Protein AF-A0A356AS26-F1 (afdb_monomer)

pLDDT: mean 96.93, std 3.12, range [64.94, 98.81]

Sequence (160 aa):
KGYELEIKEFSDYVQPNLALESKQLDANYFQHKPYLDDFNKEKGTHLVSAGAIHYEPFGLYAGKTKSLDAIKDGATIAVPNDVTNEARALLLLQDQGLIKLKDGAGLTATTKDIAENKKNLKIKEIEAAQLARSLQDVDFAIINGNYAIQGGLKVSDALA

Nearest PDB structures (foldseek):
  4ib2-assembly2_B  TM=9.982E-01  e=2.873E-21  Mediterraneibacter gnavus ATCC 29149
  4k3f-assembly1_A  TM=9.823E-01  e=1.117E-18  Pseudomonas aeruginosa PAO1
  1xs5-assembly1_A  TM=9.589E-01  e=5.976E-15  Treponema pallidum
  3k2d-assembly2_B  TM=9.751E-01  e=9.370E-14  Vibrio vulnificus
  4ntl-assembly1_A-2  TM=8.059E-01  e=1.583E-13  Enterococcus faecalis V583

Structure (mmCIF, N/CA/C/O backbone):
data_AF-A0A356AS26-F1
#
_entry.id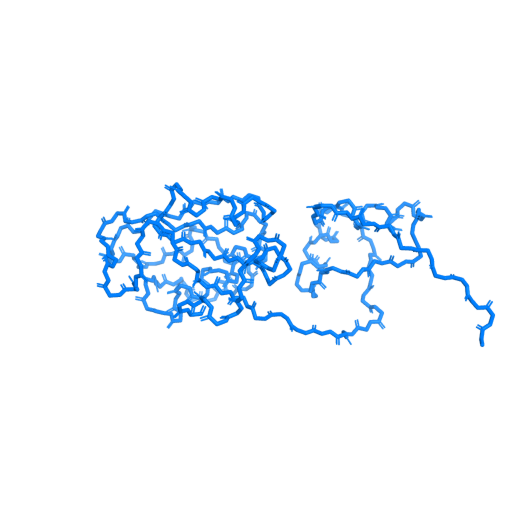   AF-A0A356AS26-F1
#
loop_
_atom_site.group_PDB
_atom_site.id
_atom_site.type_symbol
_atom_site.label_atom_id
_atom_site.label_alt_id
_atom_site.label_comp_id
_atom_site.label_asym_id
_atom_site.label_entity_id
_atom_site.label_seq_id
_atom_site.pdbx_PDB_ins_code
_atom_site.Cartn_x
_atom_site.Cartn_y
_atom_site.Cartn_z
_atom_site.occupancy
_atom_site.B_iso_or_equiv
_atom_site.auth_seq_id
_atom_site.auth_comp_id
_atom_site.auth_asym_id
_atom_site.auth_atom_id
_atom_site.pdbx_PDB_model_num
ATOM 1 N N . LYS A 1 1 ? 21.332 -21.733 -22.032 1.00 64.94 1 LYS A N 1
ATOM 2 C CA . LYS A 1 1 ? 21.009 -20.387 -22.567 1.00 64.94 1 LYS A CA 1
ATOM 3 C C . LYS A 1 1 ? 22.043 -19.446 -21.961 1.00 64.94 1 LYS A C 1
ATOM 5 O O . LYS A 1 1 ? 22.118 -19.425 -20.745 1.00 64.94 1 LYS A O 1
ATOM 10 N N . GLY A 1 2 ? 22.922 -18.837 -22.759 1.00 93.12 2 GLY A N 1
ATOM 11 C CA . GLY A 1 2 ? 24.088 -18.077 -22.277 1.00 93.12 2 GLY A CA 1
ATOM 12 C C . GLY A 1 2 ? 23.740 -16.669 -21.793 1.00 93.12 2 GLY A C 1
ATOM 13 O O . GLY A 1 2 ? 24.284 -15.712 -22.325 1.00 93.12 2 GLY A O 1
ATOM 14 N N . TYR A 1 3 ? 22.797 -16.559 -20.856 1.00 95.06 3 TYR A N 1
ATOM 15 C CA . TYR A 1 3 ? 22.443 -15.297 -20.205 1.00 95.06 3 TYR A CA 1
ATOM 16 C C . TYR A 1 3 ? 23.022 -15.269 -18.794 1.00 95.06 3 TYR A C 1
ATOM 18 O O . TYR A 1 3 ? 22.976 -16.281 -18.093 1.00 95.06 3 TYR A O 1
ATOM 26 N N . GLU A 1 4 ? 23.507 -14.103 -18.390 1.00 96.31 4 GLU A N 1
ATOM 27 C CA . GLU A 1 4 ? 23.875 -13.777 -17.016 1.00 96.31 4 GLU A CA 1
ATOM 28 C C . GLU A 1 4 ? 22.779 -12.880 -16.433 1.00 96.31 4 GLU A C 1
ATOM 30 O O . GLU A 1 4 ? 22.342 -11.934 -17.086 1.00 96.31 4 GLU A O 1
ATOM 35 N N . LEU A 1 5 ? 22.272 -13.231 -15.249 1.00 97.31 5 LEU A N 1
ATOM 36 C CA . LEU A 1 5 ? 21.242 -12.462 -14.555 1.00 97.31 5 LEU A CA 1
ATOM 37 C C . LEU A 1 5 ? 21.883 -11.743 -13.372 1.00 97.31 5 LEU A C 1
ATOM 39 O O . LEU A 1 5 ? 22.231 -12.379 -12.377 1.00 97.31 5 LEU A O 1
ATOM 43 N N . GLU A 1 6 ? 21.982 -10.424 -13.470 1.00 97.81 6 GLU A N 1
ATOM 44 C CA . GLU A 1 6 ? 22.415 -9.569 -12.371 1.00 97.81 6 GLU A CA 1
ATOM 45 C C . GLU A 1 6 ? 21.195 -9.053 -11.601 1.00 97.81 6 GLU A C 1
ATOM 47 O O . GLU A 1 6 ? 20.283 -8.455 -12.174 1.00 97.81 6 GLU A O 1
ATOM 52 N N . ILE A 1 7 ? 21.161 -9.297 -10.289 1.00 97.81 7 ILE A N 1
ATOM 53 C CA . ILE A 1 7 ? 20.054 -8.881 -9.422 1.00 97.81 7 ILE A CA 1
ATOM 54 C C . ILE A 1 7 ? 20.494 -7.670 -8.605 1.00 97.81 7 ILE A C 1
ATOM 56 O O . ILE A 1 7 ? 21.441 -7.745 -7.823 1.00 97.81 7 ILE A O 1
ATOM 60 N N . LYS A 1 8 ? 19.764 -6.564 -8.757 1.00 97.88 8 LYS A N 1
ATOM 61 C CA . LYS A 1 8 ? 19.896 -5.370 -7.923 1.00 97.88 8 LYS A CA 1
ATOM 62 C C . LYS A 1 8 ? 18.658 -5.218 -7.048 1.00 97.88 8 LYS A C 1
ATOM 64 O O . LYS A 1 8 ? 17.557 -5.021 -7.557 1.00 97.88 8 LYS A O 1
ATOM 69 N N . GLU A 1 9 ? 18.853 -5.298 -5.739 1.00 97.06 9 GLU A N 1
ATOM 70 C CA . GLU A 1 9 ? 17.781 -5.132 -4.760 1.00 97.06 9 GLU A CA 1
ATOM 71 C C . GLU A 1 9 ? 17.514 -3.649 -4.469 1.00 97.06 9 GLU A C 1
ATOM 73 O O . GLU A 1 9 ? 18.429 -2.824 -4.420 1.00 97.06 9 GLU A O 1
ATOM 78 N N . PHE A 1 10 ? 16.242 -3.323 -4.253 1.00 97.38 10 PHE A N 1
ATOM 79 C CA . PHE A 1 10 ? 15.770 -2.000 -3.852 1.00 97.38 10 PHE A CA 1
ATOM 80 C C . PHE A 1 10 ? 14.898 -2.141 -2.606 1.00 97.38 10 PHE A C 1
ATOM 82 O O . PHE A 1 10 ? 14.254 -3.169 -2.409 1.00 97.38 10 PHE A O 1
ATOM 89 N N . SER A 1 11 ? 14.862 -1.105 -1.770 1.00 95.19 11 SER A N 1
ATOM 90 C CA . SER A 1 11 ? 14.075 -1.112 -0.531 1.00 95.19 11 SER A CA 1
ATOM 91 C C . SER A 1 11 ? 12.745 -0.361 -0.631 1.00 95.19 11 SER A C 1
ATOM 93 O O . SER A 1 11 ? 11.979 -0.376 0.328 1.00 95.19 11 SER A O 1
ATOM 95 N N . ASP A 1 12 ? 12.465 0.292 -1.758 1.00 96.06 12 ASP A N 1
ATOM 96 C CA . ASP A 1 12 ? 11.273 1.112 -1.987 1.00 96.06 12 ASP A CA 1
ATOM 97 C C . ASP A 1 12 ? 10.608 0.804 -3.339 1.00 96.06 12 ASP A C 1
ATOM 99 O O . ASP A 1 12 ? 11.175 0.126 -4.198 1.00 96.06 12 ASP A O 1
ATOM 103 N N . TYR A 1 13 ? 9.398 1.328 -3.530 1.00 98.00 13 TYR A N 1
ATOM 104 C CA . TYR A 1 13 ? 8.589 1.109 -4.733 1.00 98.00 13 TYR A CA 1
ATOM 105 C C . TYR A 1 13 ? 8.795 2.133 -5.854 1.00 98.00 13 TYR A C 1
ATOM 107 O O . TYR A 1 13 ? 8.260 1.969 -6.948 1.00 98.00 13 TYR A O 1
ATOM 115 N N . VAL A 1 14 ? 9.590 3.178 -5.631 1.00 98.12 14 VAL A N 1
ATOM 116 C CA . VAL A 1 14 ? 9.788 4.257 -6.603 1.00 98.12 14 VAL A CA 1
ATOM 117 C C . VAL A 1 14 ? 11.027 4.007 -7.457 1.00 98.12 14 VAL A C 1
ATOM 119 O O . VAL A 1 14 ? 10.971 4.085 -8.687 1.00 98.12 14 VAL A O 1
ATOM 122 N N . GLN A 1 15 ? 12.155 3.697 -6.820 1.00 98.44 15 GLN A N 1
ATOM 123 C CA . GLN A 1 15 ? 13.443 3.550 -7.495 1.00 98.44 15 GLN A CA 1
ATOM 124 C C . GLN A 1 15 ? 13.477 2.456 -8.573 1.00 98.44 15 GLN A C 1
ATOM 126 O O . GLN A 1 15 ? 14.056 2.727 -9.628 1.00 98.44 15 GLN A O 1
ATOM 131 N N . PRO A 1 16 ? 12.848 1.272 -8.410 1.00 98.50 16 PRO A N 1
ATOM 132 C CA . PRO A 1 16 ? 12.879 0.245 -9.451 1.00 98.50 16 PRO A CA 1
ATOM 133 C C . PRO A 1 16 ? 12.292 0.711 -10.792 1.00 98.50 16 PRO A C 1
ATOM 135 O O . PRO A 1 16 ? 12.811 0.355 -11.852 1.00 98.50 16 PRO A O 1
ATOM 138 N N . ASN A 1 17 ? 11.228 1.523 -10.770 1.00 98.75 17 ASN A N 1
ATOM 139 C CA . ASN A 1 17 ? 10.619 2.066 -11.987 1.00 98.75 17 ASN A CA 1
ATOM 140 C C . ASN A 1 17 ? 11.463 3.181 -12.607 1.00 98.75 17 ASN A C 1
ATOM 142 O O . ASN A 1 17 ? 11.671 3.181 -13.816 1.00 98.75 17 ASN A O 1
ATOM 146 N N . LEU A 1 18 ? 12.007 4.095 -11.798 1.00 98.56 18 LEU A N 1
ATOM 147 C CA . LEU A 1 18 ? 12.884 5.156 -12.311 1.00 98.56 18 LEU A CA 1
ATOM 148 C C . LEU A 1 18 ? 14.179 4.593 -12.914 1.00 98.56 18 LEU A C 1
ATOM 150 O O . LEU A 1 18 ? 14.660 5.084 -13.937 1.00 98.56 18 LEU A O 1
ATOM 154 N N . ALA A 1 19 ? 14.741 3.547 -12.307 1.00 98.62 19 ALA A N 1
ATOM 155 C CA . ALA A 1 19 ? 15.919 2.862 -12.827 1.00 98.62 19 ALA A CA 1
ATOM 156 C C . ALA A 1 19 ? 15.630 2.154 -14.163 1.00 98.62 19 ALA A C 1
ATOM 158 O O . ALA A 1 19 ? 16.462 2.209 -15.068 1.00 98.62 19 ALA A O 1
ATOM 159 N N . LEU A 1 20 ? 14.444 1.555 -14.321 1.00 98.56 20 LEU A N 1
ATOM 160 C CA . LEU A 1 20 ? 14.017 0.958 -15.589 1.00 98.56 20 LEU A CA 1
ATOM 161 C C . LEU A 1 20 ? 13.761 2.019 -16.672 1.00 98.56 20 LEU A C 1
ATOM 163 O O . LEU A 1 20 ? 14.309 1.915 -17.765 1.00 98.56 20 LEU A O 1
ATOM 167 N N . GLU A 1 21 ? 13.007 3.079 -16.366 1.00 98.62 21 GLU A N 1
ATOM 168 C CA . GLU A 1 21 ? 12.731 4.170 -17.318 1.00 98.62 21 GLU A CA 1
ATOM 169 C C . GLU A 1 21 ? 14.032 4.835 -17.804 1.00 98.62 21 GLU A C 1
ATOM 171 O O . GLU A 1 21 ? 14.199 5.124 -18.989 1.00 98.62 21 GLU A O 1
ATOM 176 N N . SER A 1 22 ? 14.999 5.026 -16.900 1.00 98.19 22 SER A N 1
ATOM 177 C CA . SER A 1 22 ? 16.317 5.586 -17.231 1.00 98.19 22 SER A CA 1
ATOM 178 C C . SER A 1 22 ? 17.287 4.590 -17.877 1.00 98.19 22 SER A C 1
ATOM 180 O O . SER A 1 22 ? 18.446 4.941 -18.103 1.00 98.19 22 SER A O 1
ATOM 182 N N . LYS A 1 23 ? 16.828 3.375 -18.214 1.00 98.19 23 LYS A N 1
ATOM 183 C CA . LYS A 1 23 ? 17.607 2.312 -18.874 1.00 98.19 23 LYS A CA 1
ATOM 184 C C . LYS A 1 23 ? 18.820 1.829 -18.071 1.00 98.19 23 LYS A C 1
ATOM 186 O O . LYS A 1 23 ? 19.784 1.332 -18.645 1.00 98.19 23 LYS A O 1
ATOM 191 N N . GLN A 1 24 ? 18.783 1.977 -16.748 1.00 98.31 24 GLN A N 1
ATOM 192 C CA . GLN A 1 24 ? 19.767 1.374 -15.840 1.00 98.31 24 GLN A CA 1
ATOM 193 C C . GLN A 1 24 ? 19.450 -0.096 -15.537 1.00 98.31 24 GLN A C 1
ATOM 195 O O . GLN A 1 24 ? 20.307 -0.805 -15.020 1.00 98.31 24 GLN A O 1
ATOM 200 N N . LEU A 1 25 ? 18.218 -0.531 -15.811 1.00 98.50 25 LEU A N 1
ATOM 201 C CA . LEU A 1 25 ? 17.755 -1.911 -15.700 1.00 98.50 25 LEU A CA 1
ATOM 202 C C . LEU A 1 25 ? 17.101 -2.324 -17.021 1.00 98.50 25 LEU A C 1
ATOM 204 O O . LEU A 1 25 ? 16.464 -1.494 -17.667 1.00 98.50 25 LEU A O 1
ATOM 208 N N . ASP A 1 26 ? 17.190 -3.607 -17.374 1.00 98.50 26 ASP A N 1
ATOM 209 C CA . ASP A 1 26 ? 16.439 -4.185 -18.500 1.00 98.50 26 ASP A CA 1
ATOM 210 C C . ASP A 1 26 ? 14.995 -4.548 -18.116 1.00 98.50 26 ASP A C 1
ATOM 212 O O . ASP A 1 26 ? 14.094 -4.556 -18.954 1.00 98.50 26 ASP A O 1
ATOM 216 N N . ALA A 1 27 ? 14.770 -4.862 -16.838 1.00 98.44 27 ALA A N 1
ATOM 217 C CA . ALA A 1 27 ? 13.466 -5.168 -16.265 1.00 98.44 27 ALA A CA 1
ATOM 218 C C . ALA A 1 27 ? 13.464 -4.895 -14.754 1.00 98.44 27 ALA A C 1
ATOM 220 O O . ALA A 1 27 ? 14.513 -4.842 -14.112 1.00 98.44 27 ALA A O 1
ATOM 221 N N . ASN A 1 28 ? 12.273 -4.778 -14.171 1.00 98.62 28 ASN A N 1
ATOM 222 C CA . ASN A 1 28 ? 12.079 -4.856 -12.728 1.00 98.62 28 ASN A CA 1
ATOM 223 C C . ASN A 1 28 ? 10.962 -5.856 -12.395 1.00 98.62 28 ASN A C 1
ATOM 225 O O . ASN A 1 28 ? 10.161 -6.226 -13.254 1.00 98.62 28 ASN A O 1
ATOM 229 N N . TYR A 1 29 ? 10.937 -6.320 -11.146 1.00 98.50 29 TYR A N 1
ATOM 230 C CA . TYR A 1 29 ? 9.975 -7.304 -10.660 1.00 98.50 29 TYR A CA 1
ATOM 231 C C . TYR A 1 29 ? 9.631 -7.006 -9.198 1.00 98.50 29 TYR A C 1
ATOM 233 O O . TYR A 1 29 ? 10.350 -7.412 -8.291 1.00 98.50 29 TYR A O 1
ATOM 241 N N . PHE A 1 30 ? 8.566 -6.230 -8.981 1.00 98.19 30 PHE A N 1
ATOM 242 C CA . PHE A 1 30 ? 8.131 -5.842 -7.629 1.00 98.19 30 PHE A CA 1
ATOM 243 C C . PHE A 1 30 ? 6.660 -5.392 -7.533 1.00 98.19 30 PHE A C 1
ATOM 245 O O . PHE A 1 30 ? 6.072 -5.452 -6.460 1.00 98.19 30 PHE A O 1
ATOM 252 N N . GLN A 1 31 ? 6.066 -4.915 -8.632 1.00 98.31 31 GLN A N 1
ATOM 253 C CA . GLN A 1 31 ? 4.772 -4.221 -8.625 1.00 98.31 31 GLN A CA 1
ATOM 254 C C . GLN A 1 31 ? 3.635 -5.033 -9.250 1.00 98.31 31 GLN A C 1
ATOM 256 O O . GLN A 1 31 ? 3.851 -5.944 -10.051 1.00 98.31 31 GLN A O 1
ATOM 261 N N . HIS A 1 32 ? 2.402 -4.628 -8.944 1.00 97.62 32 HIS A N 1
ATOM 262 C CA . HIS A 1 32 ? 1.192 -5.075 -9.634 1.00 97.62 32 HIS A CA 1
ATOM 263 C C . HIS A 1 32 ? 0.758 -4.074 -10.720 1.00 97.62 32 HIS A C 1
ATOM 265 O O . HIS A 1 32 ? 1.276 -2.961 -10.817 1.00 97.62 32 HIS A O 1
ATOM 271 N N . LYS A 1 33 ? -0.185 -4.486 -11.579 1.00 97.25 33 LYS A N 1
ATOM 272 C CA . LYS A 1 33 ? -0.625 -3.693 -12.739 1.00 97.25 33 LYS A CA 1
ATOM 273 C C . LYS A 1 33 ? -1.265 -2.345 -12.362 1.00 97.25 33 LYS A C 1
ATOM 275 O O . LYS A 1 33 ? -0.891 -1.365 -12.998 1.00 97.25 33 LYS A O 1
ATOM 280 N N . PRO A 1 34 ? -2.160 -2.250 -11.355 1.00 96.88 34 PRO A N 1
ATOM 281 C CA . PRO A 1 34 ? -2.674 -0.955 -10.912 1.00 96.88 34 PRO A CA 1
ATOM 282 C C . PRO A 1 34 ? -1.568 0.030 -10.519 1.00 96.88 34 PRO A C 1
ATOM 284 O O . PRO A 1 34 ? -1.597 1.166 -10.979 1.00 96.88 34 PRO A O 1
ATOM 287 N N . TYR A 1 35 ? -0.572 -0.412 -9.740 1.00 98.19 35 TYR A N 1
ATOM 288 C CA . TYR A 1 35 ? 0.550 0.442 -9.338 1.00 98.19 35 TYR A CA 1
ATOM 289 C C . TYR A 1 35 ? 1.358 0.923 -10.547 1.00 98.19 35 TYR A C 1
ATOM 291 O O . TYR A 1 35 ? 1.667 2.103 -10.639 1.00 98.19 35 TYR A O 1
ATOM 299 N N . LEU A 1 36 ? 1.657 0.034 -11.502 1.00 98.50 36 LEU A N 1
ATOM 300 C CA . LEU A 1 36 ? 2.358 0.395 -12.739 1.00 98.50 36 LEU A CA 1
ATOM 301 C C . LEU A 1 36 ? 1.607 1.476 -13.534 1.00 98.50 36 LEU A C 1
ATOM 303 O O . LEU A 1 36 ? 2.213 2.438 -14.004 1.00 98.50 36 LEU A O 1
ATOM 307 N N . ASP A 1 37 ? 0.293 1.314 -13.689 1.00 97.81 37 ASP A N 1
ATOM 308 C CA . ASP A 1 37 ? -0.540 2.255 -14.442 1.00 97.81 37 ASP A CA 1
ATOM 309 C C . ASP A 1 37 ? -0.591 3.630 -13.774 1.00 97.81 37 ASP A C 1
ATOM 311 O O . ASP A 1 37 ? -0.479 4.656 -14.451 1.00 97.81 37 ASP A O 1
ATOM 315 N N . ASP A 1 38 ? -0.720 3.648 -12.449 1.00 97.38 38 ASP A N 1
ATOM 316 C CA . ASP A 1 38 ? -0.702 4.874 -11.662 1.00 97.38 38 ASP A CA 1
ATOM 317 C C . ASP A 1 38 ? 0.680 5.544 -11.693 1.00 97.38 38 ASP A C 1
ATOM 319 O O . ASP A 1 38 ? 0.781 6.734 -11.980 1.00 97.38 38 ASP A O 1
ATOM 323 N N . PHE A 1 39 ? 1.763 4.776 -11.552 1.00 98.38 39 PHE A N 1
ATOM 324 C CA . PHE A 1 39 ? 3.130 5.292 -11.621 1.00 98.38 39 PHE A CA 1
ATOM 325 C C . PHE A 1 39 ? 3.442 5.927 -12.984 1.00 98.38 39 PHE A C 1
ATOM 327 O O . PHE A 1 39 ? 4.014 7.019 -13.048 1.00 98.38 39 PHE A O 1
ATOM 334 N N . ASN A 1 40 ? 3.034 5.284 -14.082 1.00 98.56 40 ASN A N 1
ATOM 335 C CA . ASN A 1 40 ? 3.140 5.856 -15.426 1.00 98.56 40 ASN A CA 1
ATOM 336 C C . ASN A 1 40 ? 2.387 7.186 -15.523 1.00 98.56 40 ASN A C 1
ATOM 338 O O . ASN A 1 40 ? 2.942 8.178 -15.997 1.00 98.56 40 ASN A O 1
ATOM 342 N N . LYS A 1 41 ? 1.144 7.225 -15.030 1.00 97.75 41 LYS A N 1
ATOM 343 C CA . LYS A 1 41 ? 0.299 8.424 -15.040 1.00 97.75 41 LYS A CA 1
ATOM 344 C C . LYS A 1 41 ? 0.890 9.562 -14.203 1.00 97.75 41 LYS A C 1
ATOM 346 O O . LYS A 1 41 ? 0.899 10.700 -14.664 1.00 97.75 41 LYS A O 1
ATOM 351 N N . GLU A 1 42 ? 1.370 9.280 -12.995 1.00 96.62 42 GLU A N 1
ATOM 352 C CA . GLU A 1 42 ? 1.881 10.295 -12.069 1.00 96.62 42 GLU A CA 1
ATOM 353 C C . GLU A 1 42 ? 3.278 10.799 -12.436 1.00 96.62 42 GLU A C 1
ATOM 355 O O . GLU A 1 42 ? 3.581 11.981 -12.258 1.00 96.62 42 GLU A O 1
ATOM 360 N N . LYS A 1 43 ? 4.154 9.908 -12.910 1.00 97.44 43 LYS A N 1
ATOM 361 C CA . LYS A 1 43 ? 5.566 10.221 -13.177 1.00 97.44 43 LYS A CA 1
ATOM 362 C C . LYS A 1 43 ? 5.869 10.463 -14.653 1.00 97.44 43 LYS A C 1
ATOM 364 O O . LYS A 1 43 ? 6.996 10.833 -14.968 1.00 97.44 43 LYS A O 1
ATOM 369 N N . GLY A 1 44 ? 4.896 10.270 -15.545 1.00 97.94 44 GLY A N 1
ATOM 370 C CA . GLY A 1 44 ? 5.087 10.403 -16.991 1.00 97.94 44 GLY A CA 1
ATOM 371 C C . GLY A 1 44 ? 6.033 9.349 -17.570 1.00 97.94 44 GLY A C 1
ATOM 372 O O . GLY A 1 44 ? 6.747 9.636 -18.527 1.00 97.94 44 GLY A O 1
ATOM 373 N N . THR A 1 45 ? 6.081 8.165 -16.955 1.00 98.62 45 THR A N 1
ATOM 374 C CA . THR A 1 45 ? 6.895 7.032 -17.429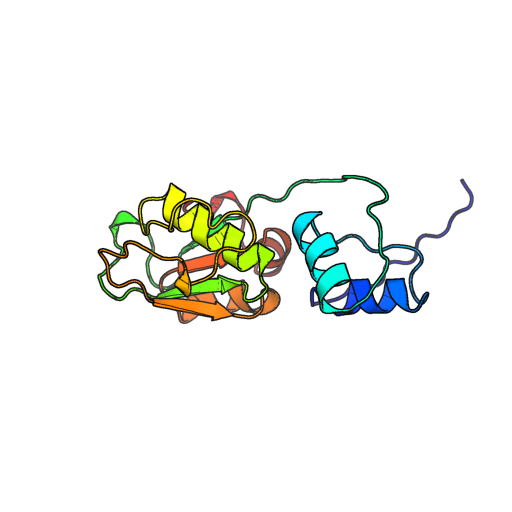 1.00 98.62 45 THR A CA 1
ATOM 375 C C . THR A 1 45 ? 6.102 6.162 -18.406 1.00 98.62 45 THR A C 1
ATOM 377 O O . THR A 1 45 ? 4.879 6.291 -18.512 1.00 98.62 45 THR A O 1
ATOM 380 N N . HIS A 1 46 ? 6.797 5.312 -19.166 1.00 98.44 46 HIS A N 1
ATOM 381 C CA . HIS A 1 46 ? 6.212 4.566 -20.293 1.00 98.44 46 HIS A CA 1
ATOM 382 C C . HIS A 1 46 ? 6.404 3.057 -20.141 1.00 98.44 46 HIS A C 1
ATOM 384 O O . HIS A 1 46 ? 6.574 2.320 -21.116 1.00 98.44 46 HIS A O 1
ATOM 390 N N . LEU A 1 47 ? 6.411 2.595 -18.896 1.00 98.75 47 LEU A N 1
ATOM 391 C CA . LEU A 1 47 ? 6.716 1.219 -18.557 1.00 98.75 47 LEU A CA 1
ATOM 392 C C . LEU A 1 47 ? 5.535 0.305 -18.901 1.00 98.75 47 LEU A C 1
ATOM 394 O O . LEU A 1 47 ? 4.370 0.686 -18.797 1.00 98.75 47 LEU A O 1
ATOM 398 N N . VAL A 1 48 ? 5.824 -0.935 -19.289 1.00 98.50 48 VAL A N 1
ATOM 399 C CA . VAL A 1 48 ? 4.802 -1.929 -19.646 1.00 98.50 48 VAL A CA 1
ATOM 400 C C . VAL A 1 48 ? 5.031 -3.235 -18.897 1.00 98.50 48 VAL A C 1
ATOM 402 O O . VAL A 1 48 ? 6.163 -3.606 -18.596 1.00 98.50 48 VAL A O 1
ATOM 405 N N . SER A 1 49 ? 3.948 -3.958 -18.608 1.00 98.19 49 SER A N 1
ATOM 406 C CA . SER A 1 49 ? 4.050 -5.300 -18.031 1.00 98.19 49 SER A CA 1
ATOM 407 C C . SER A 1 49 ? 4.442 -6.300 -19.118 1.00 98.19 49 SER A C 1
ATOM 409 O O . SER A 1 49 ? 3.720 -6.468 -20.099 1.00 98.19 49 SER A O 1
ATOM 411 N N . ALA A 1 50 ? 5.573 -6.981 -18.925 1.00 97.88 50 ALA A N 1
ATOM 412 C CA . ALA A 1 50 ? 6.021 -8.066 -19.800 1.00 97.88 50 ALA A CA 1
ATOM 413 C C . ALA A 1 50 ? 5.357 -9.421 -19.473 1.00 97.88 50 ALA A C 1
ATOM 415 O O . ALA A 1 50 ? 5.458 -10.364 -20.255 1.00 97.88 50 ALA A O 1
ATOM 416 N N . GLY A 1 51 ? 4.682 -9.532 -18.326 1.00 97.06 51 GLY A N 1
ATOM 417 C CA . GLY A 1 51 ? 4.004 -10.749 -17.891 1.00 97.06 51 GLY A CA 1
ATOM 418 C C . GLY A 1 51 ? 3.617 -10.712 -16.414 1.00 97.06 51 GLY A C 1
ATOM 419 O O . GLY A 1 51 ? 4.244 -10.023 -15.610 1.00 97.06 51 GLY A O 1
ATOM 420 N N . ALA A 1 52 ? 2.580 -11.472 -16.061 1.00 96.94 52 ALA A N 1
ATOM 421 C CA . ALA A 1 52 ? 2.212 -11.736 -14.674 1.00 96.94 52 ALA A CA 1
ATOM 422 C C . ALA A 1 52 ? 2.999 -12.946 -14.154 1.00 96.94 52 ALA A C 1
ATOM 424 O O . ALA A 1 52 ? 3.063 -13.970 -14.835 1.00 96.94 52 ALA A O 1
ATOM 425 N N . ILE A 1 53 ? 3.590 -12.825 -12.962 1.00 97.62 53 ILE A N 1
ATOM 426 C CA . ILE A 1 53 ? 4.499 -13.840 -12.408 1.00 97.62 53 ILE A CA 1
ATOM 427 C C . ILE A 1 53 ? 3.890 -14.511 -11.173 1.00 97.62 53 ILE A C 1
ATOM 429 O O . ILE A 1 53 ? 3.720 -15.728 -11.161 1.00 97.62 53 ILE A O 1
ATOM 433 N N . HIS A 1 54 ? 3.519 -13.731 -10.153 1.00 96.75 54 HIS A N 1
ATOM 434 C CA . HIS A 1 54 ? 2.897 -14.234 -8.927 1.00 96.75 54 HIS A CA 1
ATOM 435 C C . HIS A 1 54 ? 1.874 -13.251 -8.347 1.00 96.75 54 HIS A C 1
ATOM 437 O O . HIS A 1 54 ? 1.720 -12.122 -8.813 1.00 96.75 54 HIS A O 1
ATOM 443 N N . TYR A 1 55 ? 1.159 -13.717 -7.322 1.00 93.38 55 TYR A N 1
ATOM 444 C CA . TYR A 1 55 ? 0.243 -12.925 -6.509 1.00 93.38 55 TYR A CA 1
ATOM 445 C C . TYR A 1 55 ? 0.647 -13.025 -5.039 1.00 93.38 55 TYR A C 1
ATOM 447 O O . TYR A 1 55 ? 0.934 -14.115 -4.543 1.00 93.38 55 TYR A O 1
ATOM 455 N N . GLU A 1 56 ? 0.610 -11.892 -4.341 1.00 92.75 56 GLU A N 1
ATOM 456 C CA . GLU A 1 56 ? 0.857 -11.813 -2.905 1.00 92.75 56 GLU A CA 1
ATOM 457 C C . GLU A 1 56 ? -0.440 -11.472 -2.161 1.00 92.75 56 GLU A C 1
ATOM 459 O O . GLU A 1 56 ? -1.061 -10.429 -2.440 1.00 92.75 56 GLU A O 1
ATOM 464 N N . PRO A 1 57 ? -0.852 -12.319 -1.197 1.00 91.06 57 PRO A N 1
ATOM 465 C CA . PRO A 1 57 ? -1.897 -11.966 -0.253 1.00 91.06 57 PRO A CA 1
ATOM 466 C C . PRO A 1 57 ? -1.547 -10.666 0.475 1.00 91.06 57 PRO A C 1
ATOM 468 O O . PRO A 1 57 ? -0.424 -10.470 0.938 1.00 91.06 57 PRO A O 1
ATOM 471 N N . PHE A 1 58 ? -2.526 -9.775 0.547 1.00 93.44 58 PHE A N 1
ATOM 472 C CA . PHE A 1 58 ? -2.434 -8.491 1.226 1.00 93.44 58 PHE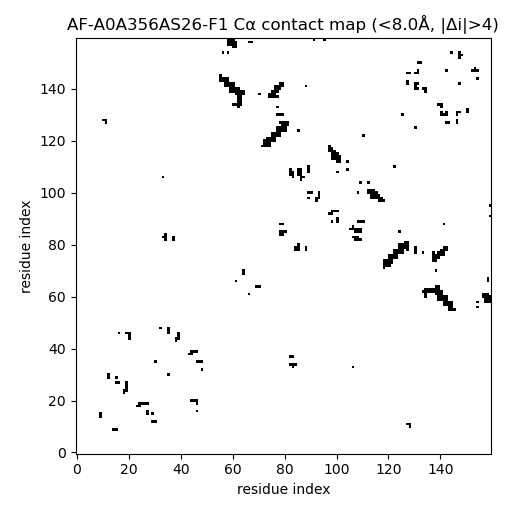 A CA 1
ATOM 473 C C . PHE A 1 58 ? -3.236 -8.604 2.502 1.00 93.44 58 PHE A C 1
ATOM 475 O O . PHE A 1 58 ? -4.396 -8.997 2.426 1.00 93.44 58 PHE A O 1
ATOM 482 N N . GLY A 1 59 ? -2.597 -8.340 3.636 1.00 97.06 59 GLY A N 1
ATOM 483 C CA . GLY A 1 59 ? -3.141 -8.766 4.917 1.00 97.06 59 GLY A CA 1
ATOM 484 C C . GLY A 1 59 ? -3.251 -7.638 5.922 1.00 97.06 59 GLY A C 1
ATOM 485 O O . GLY A 1 59 ? -2.421 -6.725 5.932 1.00 97.06 59 GLY A O 1
ATOM 486 N N . LEU A 1 60 ? -4.250 -7.737 6.793 1.00 98.31 60 LEU A N 1
ATOM 487 C CA . LEU A 1 60 ? -4.372 -6.937 8.006 1.00 98.31 60 LEU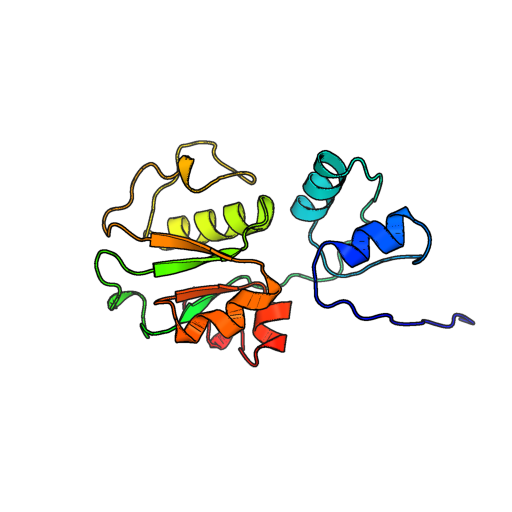 A CA 1
ATOM 488 C C . LEU A 1 60 ? -3.662 -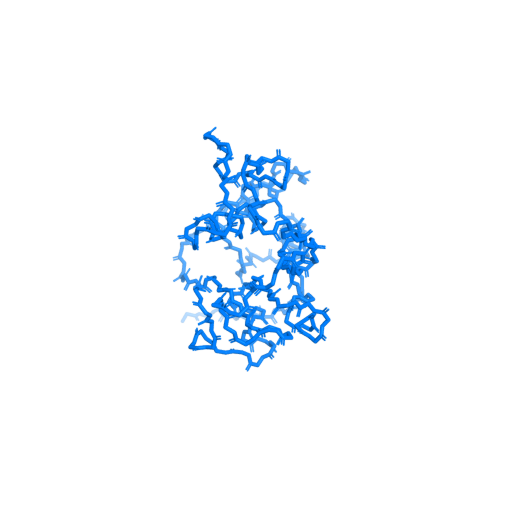7.653 9.159 1.00 98.31 60 LEU A C 1
ATOM 490 O O . LEU A 1 60 ? -4.086 -8.718 9.589 1.00 98.31 60 LEU A O 1
ATOM 494 N N . TYR A 1 61 ? -2.614 -7.057 9.712 1.00 98.44 61 TYR A N 1
ATOM 495 C CA . TYR A 1 61 ? -1.801 -7.644 10.775 1.00 98.44 61 TYR A CA 1
ATOM 496 C C . TYR A 1 61 ? -2.048 -6.965 12.124 1.00 98.44 61 TYR A C 1
ATOM 498 O O . TYR A 1 61 ? -2.276 -5.754 12.210 1.00 98.44 61 TYR A O 1
ATOM 506 N N . ALA A 1 62 ? -1.970 -7.758 13.193 1.00 98.06 62 ALA A N 1
ATOM 507 C CA . ALA A 1 62 ? -2.101 -7.294 14.570 1.00 98.06 62 ALA A CA 1
ATOM 508 C C . ALA A 1 62 ? -0.894 -6.449 15.013 1.00 98.06 62 ALA A C 1
ATOM 510 O O . ALA A 1 62 ? 0.245 -6.912 14.966 1.00 98.06 62 ALA A O 1
ATOM 511 N N . GLY A 1 63 ? -1.148 -5.242 15.522 1.00 97.75 63 GLY A N 1
ATOM 512 C CA . GLY A 1 63 ? -0.161 -4.420 16.224 1.00 97.75 63 GLY A CA 1
ATOM 513 C C . GLY A 1 63 ? -0.328 -4.534 17.742 1.00 97.75 63 GLY A C 1
ATOM 514 O O . GLY A 1 63 ? -0.179 -5.611 18.346 1.00 97.75 63 GLY A O 1
ATOM 515 N N . LYS A 1 64 ? -0.680 -3.407 18.372 1.00 97.62 64 LYS A N 1
ATOM 516 C CA . LYS A 1 64 ? -1.039 -3.324 19.799 1.00 97.62 64 LYS A CA 1
ATOM 517 C C . LYS A 1 64 ? -2.310 -4.105 20.136 1.00 97.62 64 LYS A C 1
ATOM 519 O O . LYS A 1 64 ? -2.414 -4.631 21.244 1.00 97.62 64 LYS A O 1
ATOM 524 N N . THR A 1 65 ? -3.244 -4.219 19.191 1.00 96.31 65 THR A N 1
ATOM 525 C CA . THR A 1 65 ? -4.492 -4.970 19.361 1.00 96.31 65 THR A CA 1
ATOM 526 C C . THR A 1 65 ? -4.385 -6.325 18.654 1.00 96.31 65 THR A C 1
ATOM 528 O O . THR A 1 65 ? -3.917 -6.410 17.524 1.00 96.31 65 THR A O 1
ATOM 531 N N . LYS A 1 66 ? -4.758 -7.414 19.347 1.00 93.69 66 LYS A N 1
ATOM 532 C CA . LYS A 1 66 ? -4.463 -8.797 18.914 1.00 93.69 66 LYS A CA 1
ATOM 533 C C . LYS A 1 66 ? -5.518 -9.452 18.032 1.00 93.69 66 LYS A C 1
ATOM 535 O O . LYS A 1 66 ? -5.195 -10.406 17.337 1.00 93.69 66 LYS A O 1
ATOM 540 N N . SER A 1 67 ? -6.750 -8.966 18.063 1.00 95.44 67 SER A N 1
ATOM 541 C CA . SER A 1 67 ? -7.845 -9.510 17.266 1.00 95.44 67 SER A CA 1
ATOM 542 C C . SER A 1 67 ? -8.793 -8.404 16.834 1.00 95.44 67 SER A C 1
ATOM 544 O O . SER A 1 67 ? -8.922 -7.383 17.514 1.00 95.44 67 SER A O 1
ATOM 546 N N . LEU A 1 68 ? -9.481 -8.631 15.715 1.00 93.12 68 LEU A N 1
ATOM 547 C CA . LEU A 1 68 ? -10.493 -7.714 15.201 1.00 93.12 68 LEU A CA 1
ATOM 548 C C . LEU A 1 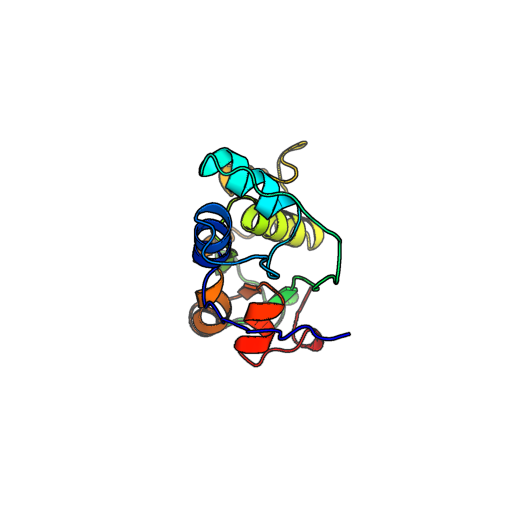68 ? -11.650 -7.513 16.187 1.00 93.12 68 LEU A C 1
ATOM 550 O O . LEU A 1 68 ? -12.117 -6.392 16.344 1.00 93.12 68 LEU A O 1
ATOM 554 N N . ASP A 1 69 ? -12.042 -8.541 16.941 1.00 93.44 69 ASP A N 1
ATOM 555 C CA . ASP A 1 69 ? -13.110 -8.431 17.947 1.00 93.44 69 ASP A CA 1
ATOM 556 C C . ASP A 1 69 ? -12.767 -7.466 19.093 1.00 93.44 69 ASP A C 1
ATOM 558 O O . ASP A 1 69 ? -13.652 -6.875 19.714 1.00 93.44 69 ASP A O 1
ATOM 562 N N . ALA A 1 70 ? -11.474 -7.273 19.369 1.00 94.56 70 ALA A N 1
ATOM 563 C CA . ALA A 1 70 ? -10.985 -6.378 20.412 1.00 94.56 70 ALA A CA 1
ATOM 564 C C . ALA A 1 70 ? -10.826 -4.920 19.939 1.00 94.56 70 ALA A C 1
ATOM 566 O O . ALA A 1 70 ? -10.344 -4.078 20.705 1.00 94.56 70 ALA A O 1
ATOM 567 N N . ILE A 1 71 ? -11.210 -4.600 18.697 1.00 95.06 71 ILE A N 1
ATOM 568 C CA . ILE A 1 71 ? -11.036 -3.261 18.134 1.00 95.06 71 ILE A CA 1
ATOM 569 C C . ILE A 1 71 ? -11.875 -2.216 18.882 1.00 95.06 71 ILE A C 1
ATOM 571 O O . ILE A 1 71 ? -13.114 -2.260 18.930 1.00 95.06 71 ILE A O 1
ATOM 575 N N . LYS A 1 72 ? -11.172 -1.243 19.461 1.00 96.12 72 LYS A N 1
ATOM 576 C CA . LYS A 1 72 ? -11.761 -0.128 20.206 1.00 96.12 72 LYS A CA 1
ATOM 577 C C . LYS A 1 72 ? -12.189 0.997 19.271 1.00 96.12 72 LYS A C 1
ATOM 579 O O . LYS A 1 72 ? -11.682 1.129 18.158 1.00 96.12 72 LYS A O 1
ATOM 584 N N . ASP A 1 73 ? -13.111 1.822 19.753 1.00 97.81 73 ASP A N 1
ATOM 585 C CA . ASP A 1 73 ? -13.387 3.106 19.117 1.00 97.81 73 ASP A CA 1
ATOM 586 C C . ASP A 1 73 ? -12.112 3.969 19.101 1.00 97.81 73 ASP A C 1
ATOM 588 O O . ASP A 1 73 ? -11.348 3.974 20.071 1.00 97.81 73 ASP A O 1
ATOM 592 N N . GLY A 1 74 ? -11.840 4.642 17.985 1.00 98.25 74 GLY A N 1
ATOM 593 C CA . GLY A 1 74 ? -10.645 5.463 17.807 1.00 98.25 74 GLY A CA 1
ATOM 594 C C . GLY A 1 74 ? -9.352 4.686 17.537 1.00 98.25 74 GLY A C 1
ATOM 595 O O . GLY A 1 74 ? -8.284 5.311 17.533 1.00 98.25 74 GLY A O 1
ATOM 596 N N . ALA A 1 75 ? -9.422 3.363 17.330 1.00 98.50 75 ALA A N 1
ATOM 597 C CA . ALA A 1 75 ? -8.260 2.531 17.013 1.00 98.50 75 ALA A CA 1
ATOM 598 C C . ALA A 1 75 ? -7.538 3.026 15.750 1.00 98.50 75 ALA A C 1
ATOM 600 O O . ALA A 1 75 ? -8.164 3.492 14.795 1.00 98.50 75 ALA A O 1
ATOM 601 N N . THR A 1 76 ? -6.209 2.931 15.750 1.00 98.69 76 THR A N 1
ATOM 602 C CA . THR A 1 76 ? -5.365 3.383 14.637 1.00 98.69 76 THR A CA 1
ATOM 603 C C . THR A 1 76 ? -4.986 2.217 13.738 1.00 98.69 76 THR A C 1
ATOM 605 O O . THR A 1 76 ? -4.358 1.263 14.198 1.00 98.69 76 THR A O 1
ATOM 608 N N . ILE A 1 77 ? -5.314 2.326 12.453 1.00 98.69 77 ILE A N 1
ATOM 609 C CA . ILE A 1 77 ? -4.951 1.350 11.426 1.00 98.69 77 ILE A CA 1
ATOM 610 C C . ILE A 1 77 ? -3.968 2.011 10.464 1.00 98.69 77 ILE A C 1
ATOM 612 O O . ILE A 1 77 ? -4.309 3.001 9.818 1.00 98.69 77 ILE A O 1
ATOM 616 N N . ALA A 1 78 ? -2.749 1.479 10.383 1.00 98.75 78 ALA A N 1
ATOM 617 C CA . ALA A 1 78 ? -1.780 1.920 9.389 1.00 98.75 78 ALA A CA 1
ATOM 618 C C . ALA A 1 78 ? -2.060 1.283 8.022 1.00 98.75 78 ALA A C 1
ATOM 620 O O . ALA A 1 78 ? -2.357 0.091 7.943 1.00 98.75 78 ALA A O 1
ATOM 621 N N . VAL A 1 79 ? -1.941 2.065 6.953 1.00 98.81 79 VAL A N 1
ATOM 622 C CA . VAL A 1 79 ? -2.125 1.617 5.564 1.00 98.81 79 VAL A CA 1
ATOM 623 C C . VAL A 1 79 ? -1.019 2.200 4.675 1.00 98.81 79 VAL A C 1
ATOM 625 O O . VAL A 1 79 ? -0.442 3.225 5.052 1.00 98.81 79 VAL A O 1
ATOM 628 N N . PRO A 1 80 ? -0.700 1.586 3.520 1.00 98.38 80 PRO A N 1
ATOM 629 C CA . PRO A 1 80 ? 0.204 2.186 2.540 1.00 98.38 80 PRO A CA 1
ATOM 630 C C . PRO A 1 80 ? -0.298 3.555 2.079 1.00 98.38 80 PRO A C 1
ATOM 632 O O . PRO A 1 80 ? -1.505 3.772 2.024 1.00 98.38 80 PRO A O 1
ATOM 635 N N . ASN A 1 81 ? 0.621 4.457 1.740 1.00 97.44 81 ASN A N 1
ATOM 636 C CA . ASN A 1 81 ? 0.318 5.829 1.320 1.00 97.44 81 ASN A CA 1
ATOM 637 C C . ASN A 1 81 ? 0.439 6.074 -0.196 1.00 97.44 81 ASN A C 1
ATOM 639 O O . ASN A 1 81 ? 0.390 7.222 -0.632 1.00 97.44 81 ASN A O 1
ATOM 643 N N . ASP A 1 82 ? 0.652 5.027 -0.996 1.00 97.19 82 ASP A N 1
ATOM 644 C CA . ASP A 1 82 ? 0.513 5.111 -2.449 1.00 97.19 82 ASP A CA 1
ATOM 645 C C . ASP A 1 82 ? -0.933 4.808 -2.864 1.00 97.19 82 ASP A C 1
ATOM 647 O O . ASP A 1 82 ? -1.584 3.948 -2.270 1.00 97.19 82 ASP A O 1
ATOM 651 N N . VAL A 1 83 ? -1.424 5.498 -3.899 1.00 95.94 83 VAL A N 1
ATOM 652 C CA . VAL A 1 83 ? -2.850 5.553 -4.278 1.00 95.94 83 VAL A CA 1
ATOM 653 C C . VAL A 1 83 ? -3.484 4.166 -4.371 1.00 95.94 83 VAL A C 1
ATOM 655 O O . VAL A 1 83 ? -4.549 3.905 -3.811 1.00 95.94 83 VAL A O 1
ATOM 658 N N . THR A 1 84 ? -2.832 3.256 -5.091 1.00 97.44 84 THR A N 1
ATOM 659 C CA . THR A 1 84 ? -3.430 1.957 -5.412 1.00 97.44 84 THR A CA 1
ATOM 660 C C . THR A 1 84 ? -3.386 0.977 -4.243 1.00 97.44 84 THR A C 1
ATOM 662 O O . THR A 1 84 ? -4.332 0.206 -4.060 1.00 97.44 84 THR A O 1
ATOM 665 N N . ASN A 1 85 ? -2.331 1.000 -3.421 1.00 98.38 85 ASN A N 1
ATOM 666 C CA . ASN A 1 85 ? -2.269 0.159 -2.228 1.00 98.38 85 ASN A CA 1
ATOM 667 C C . ASN A 1 85 ? -3.095 0.737 -1.065 1.00 98.38 85 ASN A C 1
ATOM 669 O O . ASN A 1 85 ? -3.665 -0.053 -0.311 1.00 98.38 85 ASN A O 1
ATOM 673 N N . GLU A 1 86 ? -3.232 2.064 -0.945 1.00 98.56 86 GLU A N 1
ATOM 674 C CA . GLU A 1 86 ? -4.187 2.697 -0.021 1.00 98.56 86 GLU A CA 1
ATOM 675 C C . GLU A 1 86 ? -5.612 2.257 -0.371 1.00 98.56 86 GLU A C 1
ATOM 677 O O . GLU A 1 86 ? -6.319 1.712 0.479 1.00 98.56 86 GLU A O 1
ATOM 682 N N . ALA A 1 87 ? -6.008 2.377 -1.643 1.00 98.25 87 ALA A N 1
ATOM 683 C CA . ALA A 1 87 ? -7.322 1.941 -2.106 1.00 98.25 87 ALA A CA 1
ATOM 684 C C . ALA A 1 87 ? -7.569 0.452 -1.813 1.00 98.25 87 ALA A C 1
ATOM 686 O O . ALA A 1 87 ? -8.628 0.080 -1.302 1.00 98.25 87 ALA A O 1
ATOM 687 N N . ARG A 1 88 ? -6.575 -0.411 -2.071 1.00 98.00 88 ARG A N 1
ATOM 688 C CA . ARG A 1 88 ? -6.646 -1.845 -1.740 1.00 98.00 88 ARG A CA 1
ATOM 689 C C . ARG A 1 88 ? -6.831 -2.075 -0.237 1.00 98.00 88 ARG A C 1
ATOM 691 O O . ARG A 1 88 ? -7.595 -2.958 0.146 1.00 98.00 88 ARG A O 1
ATOM 698 N N . ALA A 1 89 ? -6.166 -1.288 0.608 1.00 98.56 89 ALA A N 1
ATOM 699 C CA . ALA A 1 89 ? -6.288 -1.378 2.060 1.00 98.56 89 ALA A CA 1
ATOM 700 C C . ALA A 1 89 ? -7.677 -0.942 2.541 1.00 98.56 89 ALA A C 1
ATOM 702 O O . ALA A 1 89 ? -8.295 -1.630 3.350 1.00 98.56 89 ALA A O 1
ATOM 703 N N . LEU A 1 90 ? -8.214 0.148 1.995 1.00 98.56 90 LEU A N 1
ATOM 704 C CA . LEU A 1 90 ? -9.564 0.613 2.305 1.00 98.56 90 LEU A CA 1
ATOM 705 C C . LEU A 1 90 ? -10.639 -0.387 1.856 1.00 98.56 90 LEU A C 1
ATOM 707 O O . LEU A 1 90 ? -11.602 -0.624 2.584 1.00 98.56 90 LEU A O 1
ATOM 711 N N . LEU A 1 91 ? -10.457 -1.018 0.695 1.00 97.88 91 LEU A N 1
ATOM 712 C CA . LEU A 1 91 ? -11.334 -2.091 0.226 1.00 97.88 91 LEU A CA 1
ATOM 713 C C . LEU A 1 91 ? -11.287 -3.312 1.152 1.00 97.88 91 LEU A C 1
ATOM 715 O O . LEU A 1 91 ? -12.340 -3.867 1.454 1.00 97.88 91 LEU A O 1
ATOM 719 N N . LEU A 1 92 ? -10.107 -3.688 1.659 1.00 97.75 92 LEU A N 1
ATOM 720 C CA . LEU A 1 92 ? -9.982 -4.750 2.661 1.00 97.75 92 LEU A CA 1
ATOM 721 C C . LEU A 1 92 ? -10.712 -4.382 3.962 1.00 97.75 92 LEU A C 1
ATOM 723 O O . LEU A 1 92 ? -11.459 -5.191 4.500 1.00 97.75 92 LEU A O 1
ATOM 727 N N . LEU A 1 93 ? -10.570 -3.147 4.453 1.00 98.12 93 LEU A N 1
ATOM 728 C CA . LEU A 1 93 ? -11.307 -2.691 5.640 1.00 98.12 93 LEU A CA 1
ATOM 729 C C . LEU A 1 93 ? -12.826 -2.703 5.429 1.00 98.12 93 LEU A C 1
ATOM 731 O O . LEU A 1 93 ? -13.572 -2.995 6.367 1.00 98.12 93 LEU A O 1
ATOM 735 N N . GLN A 1 94 ? -13.290 -2.388 4.218 1.00 97.62 94 GLN A N 1
ATOM 736 C CA . GLN A 1 94 ? -14.701 -2.496 3.862 1.00 97.62 94 GLN A CA 1
ATOM 737 C C . GLN A 1 94 ? -15.1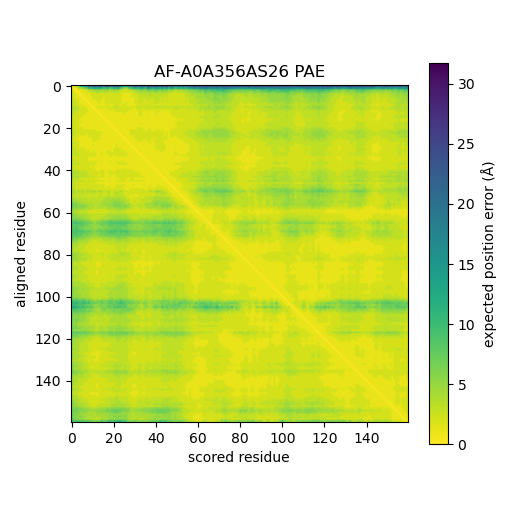78 -3.951 3.842 1.00 97.62 94 GLN A C 1
ATOM 739 O O . GLN A 1 94 ? -16.253 -4.235 4.365 1.00 97.62 94 GLN A O 1
ATOM 744 N N . ASP A 1 95 ? -14.392 -4.863 3.268 1.00 96.75 95 ASP A N 1
ATOM 745 C CA . ASP A 1 95 ? -14.697 -6.298 3.235 1.00 96.75 95 ASP A CA 1
ATOM 746 C C . ASP A 1 95 ? -14.822 -6.886 4.652 1.00 96.75 95 ASP A C 1
ATOM 748 O O . ASP A 1 95 ? -15.726 -7.667 4.936 1.00 96.75 95 ASP A O 1
ATOM 752 N N . GLN A 1 96 ? -14.007 -6.391 5.588 1.00 96.75 96 GLN A N 1
ATOM 753 C CA . GLN A 1 96 ? -14.093 -6.726 7.014 1.00 96.75 96 GLN A CA 1
ATOM 754 C C . GLN A 1 96 ? -15.211 -5.982 7.773 1.00 96.75 96 GLN A C 1
ATOM 756 O O . GLN A 1 96 ? -15.336 -6.113 8.991 1.00 96.75 96 GLN A O 1
ATOM 761 N N . GLY A 1 97 ? -16.019 -5.166 7.089 1.00 96.50 97 GLY A N 1
ATOM 762 C CA . GLY A 1 97 ? -17.131 -4.417 7.682 1.00 96.50 97 GLY A CA 1
ATOM 763 C C . GLY A 1 97 ? -16.715 -3.319 8.670 1.00 96.50 97 GLY A C 1
ATOM 764 O O . GLY A 1 97 ? -17.548 -2.840 9.443 1.00 96.50 97 GLY A O 1
ATOM 765 N N . LEU A 1 98 ? -15.439 -2.918 8.672 1.00 97.06 98 LEU A N 1
ATOM 766 C CA . LEU A 1 98 ? -14.893 -1.912 9.590 1.00 97.06 98 LEU A CA 1
ATOM 767 C C . LEU A 1 98 ? -15.218 -0.481 9.147 1.00 97.06 98 LEU A C 1
ATOM 769 O O . LEU A 1 98 ? -15.438 0.399 9.983 1.00 97.06 98 LEU A O 1
ATOM 773 N N . ILE A 1 99 ? -15.269 -0.266 7.834 1.00 98.31 99 ILE A N 1
ATOM 774 C CA . ILE A 1 99 ? -15.672 0.987 7.192 1.00 98.31 99 ILE A CA 1
ATOM 775 C C . ILE A 1 99 ? -16.615 0.687 6.025 1.00 98.31 99 ILE A C 1
ATOM 777 O O . ILE A 1 99 ? -16.777 -0.460 5.616 1.00 98.31 99 ILE A O 1
ATOM 781 N N . LYS A 1 100 ? -17.207 1.728 5.448 1.00 98.38 100 LYS A N 1
ATOM 782 C CA . LYS A 1 100 ? -17.901 1.654 4.161 1.00 98.38 100 LYS A CA 1
ATOM 783 C C . LYS A 1 100 ? -17.414 2.779 3.269 1.00 98.38 100 LYS A C 1
ATOM 785 O O . LYS A 1 100 ? -17.380 3.926 3.712 1.00 98.38 100 LYS A O 1
ATOM 790 N N . LEU A 1 101 ? -17.057 2.462 2.033 1.00 98.38 101 LEU A N 1
ATOM 791 C CA . LEU A 1 101 ? -16.681 3.435 1.017 1.00 98.38 101 LEU A CA 1
ATOM 792 C C . LEU A 1 101 ? -17.916 3.918 0.250 1.00 98.38 101 LEU A C 1
ATOM 794 O O . LEU A 1 101 ? -18.956 3.260 0.223 1.00 98.38 101 LEU A O 1
ATOM 798 N N . LYS A 1 102 ? -17.802 5.093 -0.367 1.00 98.12 102 LYS A N 1
ATOM 799 C CA . LYS A 1 102 ? -18.777 5.596 -1.337 1.00 98.12 102 LYS A CA 1
ATOM 800 C C . LYS A 1 102 ? -18.839 4.659 -2.543 1.00 98.12 102 LYS A C 1
ATOM 802 O O . LYS A 1 102 ? -17.819 4.117 -2.978 1.00 98.12 102 LYS A O 1
ATOM 807 N N . ASP A 1 103 ? -20.029 4.530 -3.120 1.00 94.19 103 ASP A N 1
ATOM 808 C CA . ASP A 1 103 ? -20.224 3.756 -4.343 1.00 94.19 103 ASP A CA 1
ATOM 809 C C . ASP A 1 103 ? -19.314 4.285 -5.462 1.00 94.19 103 ASP A C 1
ATOM 811 O O . ASP A 1 103 ? -19.229 5.489 -5.705 1.00 94.19 103 ASP A O 1
ATOM 815 N N . GLY A 1 104 ? -18.613 3.374 -6.139 1.00 92.31 104 GLY A N 1
ATOM 816 C CA . GLY A 1 104 ? -17.727 3.713 -7.254 1.00 92.31 104 GLY A CA 1
ATOM 817 C C . GLY A 1 104 ? -16.325 4.215 -6.879 1.00 92.31 104 GLY A C 1
ATOM 818 O O . GLY A 1 104 ? -15.577 4.545 -7.793 1.00 92.31 104 GLY A O 1
ATOM 819 N N . ALA A 1 105 ? -15.928 4.233 -5.597 1.00 91.81 105 ALA A N 1
ATOM 820 C CA . ALA A 1 105 ? -14.582 4.672 -5.189 1.00 91.81 105 ALA A CA 1
ATOM 821 C C . ALA A 1 105 ? -13.446 3.849 -5.844 1.00 91.81 105 ALA A C 1
ATOM 823 O O . ALA A 1 105 ? -12.428 4.393 -6.269 1.00 91.81 105 ALA A O 1
ATOM 824 N N . GLY A 1 106 ? -13.657 2.536 -5.996 1.00 90.81 106 GLY A N 1
ATOM 825 C CA . GLY A 1 106 ? -12.840 1.669 -6.847 1.00 90.81 106 GLY A CA 1
ATOM 826 C C . GLY A 1 106 ? -11.355 1.599 -6.468 1.00 90.81 106 GLY A C 1
ATOM 827 O O . GLY A 1 106 ? -10.985 1.653 -5.300 1.00 90.81 106 GLY A O 1
ATOM 828 N N . LEU A 1 107 ? -10.499 1.441 -7.483 1.00 90.94 107 LEU A N 1
ATOM 829 C CA . LEU A 1 107 ? -9.050 1.218 -7.338 1.00 90.94 107 LEU A CA 1
ATOM 830 C C . LEU A 1 107 ? -8.244 2.482 -6.993 1.00 90.94 107 LEU A C 1
ATOM 832 O O . LEU A 1 107 ? -7.026 2.410 -6.873 1.00 90.94 107 LEU A O 1
ATOM 836 N N . THR A 1 108 ? -8.914 3.624 -6.854 1.00 92.81 108 THR A N 1
ATOM 837 C CA . THR A 1 108 ? -8.311 4.917 -6.497 1.00 92.81 108 THR A CA 1
ATOM 838 C C . THR A 1 108 ? -8.989 5.527 -5.271 1.00 92.81 108 THR A C 1
ATOM 840 O O . THR A 1 108 ? -8.959 6.743 -5.094 1.00 92.81 108 THR A O 1
ATOM 843 N N . ALA A 1 109 ? -9.672 4.704 -4.470 1.00 96.25 109 ALA A N 1
ATOM 844 C CA . ALA A 1 109 ? -10.324 5.140 -3.245 1.00 96.25 109 ALA A CA 1
ATOM 845 C C . ALA A 1 109 ? -9.308 5.756 -2.276 1.00 96.25 109 ALA A C 1
ATOM 847 O O . ALA A 1 109 ? -8.225 5.212 -2.078 1.00 96.25 109 ALA A O 1
ATOM 848 N N . THR A 1 110 ? -9.700 6.855 -1.639 1.00 96.56 110 THR A N 1
ATOM 849 C CA . THR A 1 110 ? -8.913 7.532 -0.601 1.00 96.56 110 THR A CA 1
ATOM 850 C C . THR A 1 110 ? -9.671 7.557 0.720 1.00 96.56 110 THR A C 1
ATOM 852 O O . THR A 1 110 ? -10.880 7.308 0.773 1.00 96.56 110 THR A O 1
ATOM 855 N N . THR A 1 111 ? -9.010 7.958 1.804 1.00 96.00 111 THR A N 1
ATOM 856 C CA . THR A 1 111 ? -9.680 8.205 3.097 1.00 96.00 111 THR A CA 1
ATOM 857 C C . THR A 1 111 ? -10.869 9.182 3.015 1.00 96.00 111 THR A C 1
ATOM 859 O O . THR A 1 111 ? -11.795 9.102 3.826 1.00 96.00 111 THR A O 1
ATOM 862 N N . LYS A 1 112 ? -10.919 10.064 2.004 1.00 96.50 112 LYS A N 1
ATOM 863 C CA . LYS A 1 112 ? -12.047 10.988 1.747 1.00 96.50 112 LYS A CA 1
ATOM 864 C C . LYS A 1 112 ? -13.284 10.297 1.165 1.00 96.50 112 LYS A C 1
ATOM 866 O O . LYS A 1 112 ? -14.369 10.890 1.125 1.00 96.50 112 LYS A O 1
ATOM 871 N N . ASP A 1 113 ? -13.133 9.063 0.705 1.00 98.00 113 ASP A N 1
ATOM 872 C CA . ASP A 1 113 ? -14.202 8.250 0.131 1.00 98.00 113 ASP A CA 1
ATOM 873 C C . ASP A 1 113 ? -14.878 7.351 1.165 1.00 98.00 113 ASP A C 1
ATOM 875 O O . ASP A 1 113 ? -15.803 6.620 0.827 1.00 98.00 113 ASP A O 1
ATOM 879 N N . ILE A 1 114 ? -14.492 7.447 2.439 1.00 98.25 114 ILE A N 1
ATOM 880 C CA . ILE A 1 114 ? -15.159 6.751 3.539 1.00 98.25 114 ILE A CA 1
ATOM 881 C C . ILE A 1 114 ? -16.522 7.407 3.804 1.00 98.25 114 ILE A C 1
ATOM 883 O O . ILE A 1 114 ? -16.612 8.560 4.224 1.00 98.25 114 ILE A O 1
ATOM 887 N N . ALA A 1 115 ? -17.593 6.659 3.545 1.00 98.19 115 ALA A N 1
ATOM 888 C CA . ALA A 1 115 ? -18.977 7.052 3.785 1.00 98.19 115 ALA A CA 1
ATOM 889 C C . ALA A 1 115 ? -19.440 6.722 5.214 1.00 98.19 115 ALA A C 1
ATOM 891 O O . ALA A 1 115 ? -20.178 7.502 5.812 1.00 98.19 115 ALA A O 1
ATOM 892 N N . GLU A 1 116 ? -19.006 5.589 5.778 1.00 98.31 116 GLU A N 1
ATOM 893 C CA . GLU A 1 116 ? -19.339 5.189 7.152 1.00 98.31 116 GLU A CA 1
ATOM 894 C C . GLU A 1 116 ? -18.092 4.686 7.898 1.00 98.31 116 GLU A C 1
ATOM 896 O O . GLU A 1 116 ? -17.334 3.867 7.381 1.00 98.31 116 GLU A O 1
ATOM 901 N N . ASN A 1 117 ? -17.903 5.148 9.140 1.00 98.06 117 ASN A N 1
ATOM 902 C CA . ASN A 1 117 ? -16.830 4.724 10.048 1.00 98.06 117 ASN A CA 1
ATOM 903 C C . ASN A 1 117 ? -17.366 4.674 11.490 1.00 98.06 117 ASN A C 1
ATOM 905 O O . ASN A 1 117 ? -17.197 5.607 12.273 1.00 98.06 117 ASN A O 1
ATOM 909 N N . LYS A 1 118 ? -18.072 3.590 11.834 1.00 96.00 118 LYS A N 1
ATOM 910 C CA . LYS A 1 118 ? -18.834 3.479 13.096 1.00 96.00 118 LYS A CA 1
ATOM 911 C C . LYS A 1 118 ? -17.966 3.435 14.356 1.00 96.00 118 LYS A C 1
ATOM 913 O O . LYS A 1 118 ? -18.478 3.702 15.435 1.00 96.00 118 LYS A O 1
ATOM 918 N N . LYS A 1 119 ? -16.689 3.065 14.219 1.00 96.94 119 LYS A N 1
ATOM 919 C CA . LYS A 1 119 ? -15.717 2.966 15.319 1.00 96.94 119 LYS A CA 1
ATOM 920 C C . LYS A 1 119 ? -14.715 4.122 15.330 1.00 96.94 119 LYS A C 1
ATOM 922 O O . LYS A 1 119 ? -13.670 4.001 15.962 1.00 96.94 119 LYS A O 1
ATOM 927 N N . ASN A 1 120 ? -14.978 5.201 14.586 1.00 97.88 120 ASN A N 1
ATOM 928 C CA . ASN A 1 120 ? -14.098 6.372 14.498 1.00 97.88 120 ASN A CA 1
ATOM 929 C C . ASN A 1 120 ? -12.623 6.001 14.242 1.00 97.88 120 ASN A C 1
ATOM 931 O O . ASN A 1 120 ? -11.708 6.604 14.805 1.00 97.88 120 ASN A O 1
ATOM 935 N N . LEU A 1 121 ? -12.394 4.965 13.428 1.00 98.56 121 LEU A N 1
ATOM 936 C CA . LEU A 1 121 ? -11.070 4.422 13.146 1.00 98.56 121 LEU A CA 1
ATOM 937 C C . LEU A 1 121 ? -10.182 5.505 12.541 1.00 98.56 121 LEU A C 1
ATOM 939 O O . LEU A 1 121 ? -10.606 6.237 11.644 1.00 98.56 121 LEU A O 1
ATOM 943 N N . LYS A 1 122 ? -8.944 5.586 13.022 1.00 98.56 122 LYS A N 1
ATOM 944 C CA . LYS A 1 122 ? -7.937 6.523 12.530 1.00 98.56 122 LYS A CA 1
ATOM 945 C C . LYS A 1 122 ? -7.098 5.820 11.478 1.00 98.56 122 LYS A C 1
ATOM 947 O O . LYS A 1 122 ? -6.264 4.981 11.816 1.00 98.56 122 LYS A O 1
ATOM 952 N N . ILE A 1 123 ? -7.319 6.161 10.215 1.00 98.62 123 ILE A N 1
ATOM 953 C CA . ILE A 1 123 ? -6.492 5.661 9.119 1.00 98.62 123 ILE A CA 1
ATOM 954 C C . ILE A 1 123 ? -5.200 6.476 9.092 1.00 98.62 123 ILE A C 1
ATOM 956 O O . ILE A 1 123 ? -5.237 7.702 9.007 1.00 98.62 123 ILE A O 1
ATOM 960 N N . LYS A 1 124 ? -4.062 5.797 9.240 1.00 98.56 124 LYS A N 1
ATOM 961 C CA . LYS A 1 124 ? -2.733 6.409 9.242 1.00 98.56 124 LYS A CA 1
ATOM 962 C C . LYS A 1 124 ? -1.967 5.948 8.008 1.00 98.56 124 LYS A C 1
ATOM 964 O O . LYS A 1 124 ? -1.479 4.823 7.962 1.00 98.56 124 LYS A O 1
ATOM 969 N N . GLU A 1 125 ? -1.846 6.833 7.036 1.00 98.50 125 GLU A N 1
ATOM 970 C CA . GLU A 1 125 ? -1.067 6.609 5.819 1.00 98.50 125 GLU A CA 1
ATOM 971 C C . GLU A 1 125 ? 0.434 6.592 6.152 1.00 98.50 125 GLU A C 1
ATOM 973 O O . GLU A 1 125 ? 0.964 7.504 6.796 1.00 98.50 125 GLU A O 1
ATOM 978 N N . ILE A 1 126 ? 1.122 5.522 5.760 1.00 98.31 126 ILE A N 1
ATOM 979 C CA . ILE A 1 126 ? 2.548 5.299 6.003 1.00 98.31 126 ILE A CA 1
ATOM 980 C C . ILE A 1 126 ? 3.181 4.727 4.727 1.00 98.31 126 ILE A C 1
ATOM 982 O O . ILE A 1 126 ? 2.561 3.950 4.009 1.00 98.31 126 ILE A O 1
ATOM 986 N N . GLU A 1 127 ? 4.432 5.096 4.451 1.00 97.81 127 GLU A N 1
ATOM 987 C CA . GLU A 1 127 ? 5.215 4.499 3.362 1.00 97.81 127 GLU A CA 1
ATOM 988 C C . GLU A 1 127 ? 5.314 2.974 3.528 1.00 97.81 127 GLU A C 1
ATOM 990 O O . GLU A 1 127 ? 5.573 2.477 4.628 1.00 97.81 127 GLU A O 1
ATOM 995 N N . ALA A 1 128 ? 5.081 2.230 2.443 1.00 98.06 128 ALA A N 1
ATOM 996 C CA . ALA A 1 128 ? 4.858 0.788 2.496 1.00 98.06 128 ALA A CA 1
ATOM 997 C C . ALA A 1 128 ? 5.995 0.018 3.197 1.00 98.06 128 ALA A C 1
ATOM 999 O O . ALA A 1 128 ? 5.721 -0.861 4.023 1.00 98.06 128 ALA A O 1
ATOM 1000 N N . ALA A 1 129 ? 7.258 0.403 2.974 1.00 97.56 129 ALA A N 1
ATOM 1001 C CA . ALA A 1 129 ? 8.415 -0.234 3.601 1.00 97.56 129 ALA A CA 1
ATOM 1002 C C . ALA A 1 129 ? 8.503 -0.022 5.125 1.00 97.56 129 ALA A C 1
ATOM 1004 O O . ALA A 1 129 ? 9.253 -0.722 5.812 1.00 97.56 129 ALA A O 1
ATOM 1005 N N . GLN A 1 130 ? 7.743 0.921 5.697 1.00 98.06 130 GLN A N 1
ATOM 1006 C CA . GLN A 1 130 ? 7.712 1.168 7.144 1.00 98.06 130 GLN A CA 1
ATOM 1007 C C . GLN A 1 130 ? 6.608 0.407 7.880 1.00 98.06 130 GLN A C 1
ATOM 1009 O O . GLN A 1 130 ? 6.641 0.346 9.112 1.00 98.06 130 GLN A O 1
ATOM 1014 N N . LEU A 1 131 ? 5.628 -0.162 7.176 1.00 98.31 131 LEU A N 1
ATOM 1015 C CA . LEU A 1 131 ? 4.403 -0.664 7.806 1.00 98.31 131 LEU A CA 1
ATOM 1016 C C . LEU A 1 131 ? 4.661 -1.784 8.814 1.00 98.31 131 LEU A C 1
ATOM 1018 O O . LEU A 1 131 ? 4.148 -1.717 9.931 1.00 98.31 131 LEU A O 1
ATOM 1022 N N . ALA A 1 132 ? 5.526 -2.745 8.482 1.00 97.62 132 ALA A N 1
ATOM 1023 C CA . ALA A 1 132 ? 5.897 -3.818 9.405 1.00 97.62 132 ALA A CA 1
ATOM 1024 C C . ALA A 1 132 ? 6.525 -3.278 10.703 1.00 97.62 132 ALA A C 1
ATOM 1026 O O . ALA A 1 132 ? 6.183 -3.725 11.796 1.00 97.62 132 ALA A O 1
ATOM 1027 N N . ARG A 1 133 ? 7.378 -2.249 10.610 1.00 97.44 133 ARG A N 1
ATOM 1028 C CA . ARG A 1 133 ? 7.981 -1.599 11.788 1.00 97.44 133 ARG A CA 1
ATOM 1029 C C . ARG A 1 133 ? 6.978 -0.783 12.598 1.00 97.44 133 ARG A C 1
ATOM 1031 O O . ARG A 1 13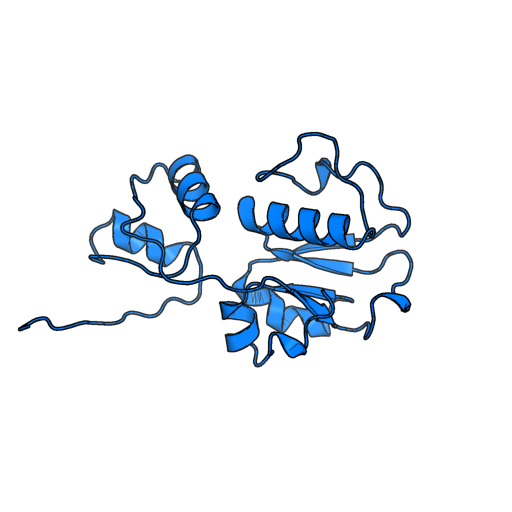3 ? 7.165 -0.620 13.802 1.00 97.44 133 ARG A O 1
ATOM 1038 N N . SER A 1 134 ? 5.923 -0.282 11.958 1.00 98.06 134 SER A N 1
ATOM 1039 C CA . SER A 1 134 ? 4.904 0.545 12.608 1.00 98.06 134 SER A CA 1
ATOM 1040 C C . SER A 1 134 ? 3.983 -0.237 13.548 1.00 98.06 134 SER A C 1
ATOM 1042 O O . SER A 1 134 ? 3.322 0.378 14.383 1.00 98.06 134 SER A O 1
ATOM 1044 N N . LEU A 1 135 ? 3.961 -1.577 13.471 1.00 98.12 135 LEU A N 1
ATOM 1045 C CA . LEU A 1 135 ? 3.087 -2.445 14.276 1.00 98.12 135 LEU A CA 1
ATOM 1046 C C . LEU A 1 135 ? 3.203 -2.213 15.792 1.00 98.12 135 LEU A C 1
ATOM 1048 O O . LEU A 1 135 ? 2.236 -2.416 16.523 1.00 98.12 135 LEU A O 1
ATOM 1052 N N . GLN A 1 136 ? 4.362 -1.757 16.272 1.00 97.31 136 GLN A N 1
ATOM 1053 C CA . GLN A 1 136 ? 4.574 -1.424 17.685 1.00 97.31 136 GLN A CA 1
ATOM 1054 C C . GLN A 1 136 ? 3.863 -0.138 18.134 1.00 97.31 136 GLN A C 1
ATOM 1056 O O . GLN A 1 136 ? 3.699 0.079 19.334 1.00 97.31 136 GLN A O 1
ATOM 1061 N N . ASP A 1 137 ? 3.421 0.698 17.192 1.00 97.81 137 ASP A N 1
ATOM 1062 C CA . ASP A 1 137 ? 2.864 2.028 17.439 1.00 97.81 137 ASP A CA 1
ATOM 1063 C C . ASP A 1 137 ? 1.362 2.127 17.152 1.00 97.81 137 ASP A C 1
ATOM 1065 O O . ASP A 1 137 ? 0.700 2.999 17.724 1.00 97.81 137 ASP A O 1
ATOM 1069 N N . VAL A 1 138 ? 0.815 1.224 16.335 1.00 98.56 138 VAL A N 1
ATOM 1070 C CA . VAL A 1 138 ? -0.588 1.223 15.883 1.00 98.56 138 VAL A CA 1
ATOM 1071 C C . VAL A 1 138 ? -1.361 0.004 16.387 1.00 98.56 138 VAL A C 1
ATOM 1073 O O . VAL A 1 138 ? -0.773 -0.957 16.879 1.00 98.56 138 VAL A O 1
ATOM 1076 N N . ASP A 1 139 ? -2.691 0.034 16.296 1.00 98.56 139 ASP A N 1
ATOM 1077 C CA . ASP A 1 139 ? -3.523 -1.106 16.693 1.00 98.56 139 ASP A CA 1
ATOM 1078 C C . ASP A 1 139 ? -3.430 -2.240 15.675 1.00 98.56 139 ASP A C 1
ATOM 1080 O O . ASP A 1 139 ? -3.278 -3.395 16.072 1.00 98.56 139 ASP A O 1
ATOM 1084 N N . PHE A 1 140 ? -3.452 -1.888 14.388 1.00 98.62 140 PHE A N 1
ATOM 1085 C CA . PHE A 1 140 ? -3.322 -2.801 13.256 1.00 98.62 140 PHE A CA 1
ATOM 1086 C C . PHE A 1 140 ? -2.570 -2.125 12.107 1.00 98.62 140 PHE A C 1
ATOM 1088 O O . PHE A 1 140 ? -2.552 -0.895 12.016 1.00 98.62 140 PHE A O 1
ATOM 1095 N N . ALA A 1 141 ? -1.993 -2.909 11.201 1.00 98.62 141 ALA A N 1
ATOM 1096 C CA . ALA A 1 141 ? -1.450 -2.400 9.945 1.00 98.62 141 ALA A CA 1
ATOM 1097 C C . ALA A 1 141 ? -1.835 -3.315 8.783 1.00 98.62 141 ALA A C 1
ATOM 1099 O O . ALA A 1 141 ? -1.769 -4.534 8.916 1.00 98.62 141 ALA A O 1
ATOM 1100 N N . ILE A 1 142 ? -2.209 -2.739 7.646 1.00 98.50 142 ILE A N 1
ATOM 1101 C CA . ILE A 1 142 ? -2.386 -3.481 6.396 1.00 98.50 142 ILE A CA 1
ATOM 1102 C C . ILE A 1 142 ? -1.064 -3.445 5.641 1.00 98.50 142 ILE A C 1
ATOM 1104 O O . ILE A 1 142 ? -0.560 -2.358 5.386 1.00 98.50 142 ILE A O 1
ATOM 1108 N N . ILE A 1 143 ? -0.489 -4.604 5.314 1.00 98.50 143 ILE A N 1
ATOM 1109 C CA . ILE A 1 143 ? 0.902 -4.713 4.845 1.00 98.50 143 ILE A CA 1
ATOM 1110 C C . ILE A 1 143 ? 0.983 -5.527 3.547 1.00 98.50 143 ILE A C 1
ATOM 1112 O O . ILE A 1 143 ? 0.364 -6.588 3.423 1.00 98.50 143 ILE A O 1
ATOM 1116 N N . ASN A 1 144 ? 1.786 -5.046 2.591 1.00 98.19 144 ASN A N 1
ATOM 1117 C CA . ASN A 1 144 ? 2.173 -5.787 1.386 1.00 98.19 144 ASN A CA 1
ATOM 1118 C C . ASN A 1 144 ? 2.905 -7.092 1.730 1.00 98.19 144 ASN A C 1
ATOM 1120 O O . ASN A 1 144 ? 3.667 -7.135 2.694 1.00 98.19 144 ASN A O 1
ATOM 1124 N N . GLY A 1 145 ? 2.703 -8.145 0.932 1.00 97.31 145 GLY A N 1
ATOM 1125 C CA . GLY A 1 145 ? 3.270 -9.471 1.197 1.00 97.31 145 GLY A CA 1
ATOM 1126 C C . GLY A 1 145 ? 4.795 -9.459 1.311 1.00 97.31 145 GLY A C 1
ATOM 1127 O O . GLY A 1 145 ? 5.334 -9.930 2.310 1.00 97.31 145 GLY A O 1
ATOM 1128 N N . ASN A 1 146 ? 5.491 -8.853 0.350 1.00 97.06 146 ASN A N 1
ATOM 1129 C CA . ASN A 1 146 ? 6.944 -8.675 0.362 1.00 97.06 146 ASN A CA 1
ATOM 1130 C C . ASN A 1 146 ? 7.450 -7.989 1.649 1.00 97.06 146 ASN A C 1
ATOM 1132 O O . ASN A 1 146 ? 8.387 -8.485 2.275 1.00 97.06 146 ASN A O 1
ATOM 1136 N N . TYR A 1 147 ? 6.817 -6.892 2.085 1.00 98.00 147 TYR A N 1
ATOM 1137 C CA . TYR A 1 147 ? 7.231 -6.157 3.284 1.00 98.00 147 TYR A CA 1
ATOM 1138 C C . TYR A 1 147 ? 6.830 -6.867 4.577 1.00 98.00 147 TYR A C 1
ATOM 1140 O O . TYR A 1 147 ? 7.552 -6.773 5.569 1.00 98.00 147 TYR A O 1
ATOM 1148 N N . ALA A 1 148 ? 5.729 -7.620 4.572 1.00 97.69 148 ALA A N 1
ATOM 1149 C CA . ALA A 1 148 ? 5.370 -8.500 5.675 1.00 97.69 148 ALA A CA 1
ATOM 1150 C C . ALA A 1 148 ? 6.445 -9.585 5.860 1.00 97.69 148 ALA A C 1
ATOM 1152 O O . ALA A 1 148 ? 6.993 -9.716 6.954 1.00 97.69 148 ALA A O 1
ATOM 1153 N N . ILE A 1 149 ? 6.826 -10.278 4.780 1.00 96.25 149 ILE A N 1
ATOM 1154 C CA . ILE A 1 149 ? 7.878 -11.308 4.788 1.00 96.25 149 ILE A CA 1
ATOM 1155 C C . ILE A 1 149 ? 9.220 -10.716 5.230 1.00 96.25 149 ILE A C 1
ATOM 1157 O O . ILE A 1 149 ? 9.878 -11.272 6.109 1.00 96.25 149 ILE A O 1
ATOM 1161 N N . GLN A 1 150 ? 9.615 -9.565 4.677 1.00 95.25 150 GLN A N 1
ATOM 1162 C CA . GLN A 1 150 ? 10.849 -8.874 5.063 1.00 95.25 150 GLN A CA 1
ATOM 1163 C C . GLN A 1 150 ? 10.836 -8.442 6.539 1.00 95.25 150 GLN A C 1
ATOM 1165 O O . GLN A 1 150 ? 11.872 -8.457 7.201 1.00 95.25 150 GLN A O 1
ATOM 1170 N N . GLY A 1 151 ? 9.662 -8.092 7.070 1.00 96.00 151 GLY A N 1
ATOM 1171 C CA . GLY A 1 151 ? 9.433 -7.799 8.484 1.00 96.00 151 GLY A CA 1
ATOM 1172 C C . GLY A 1 151 ? 9.345 -9.032 9.392 1.00 96.00 151 GLY A C 1
ATOM 1173 O O . GLY A 1 151 ? 9.121 -8.873 10.589 1.00 96.00 151 GLY A O 1
ATOM 1174 N N . GLY A 1 152 ? 9.511 -10.246 8.853 1.00 96.50 152 GLY A N 1
ATOM 1175 C CA . GLY A 1 152 ? 9.448 -11.503 9.602 1.00 96.50 152 GLY A CA 1
ATOM 1176 C C . GLY A 1 152 ? 8.032 -12.030 9.864 1.00 96.50 152 GLY A C 1
ATOM 1177 O O . GLY A 1 152 ? 7.875 -12.963 10.650 1.00 96.50 152 GLY A O 1
ATOM 1178 N N . LEU A 1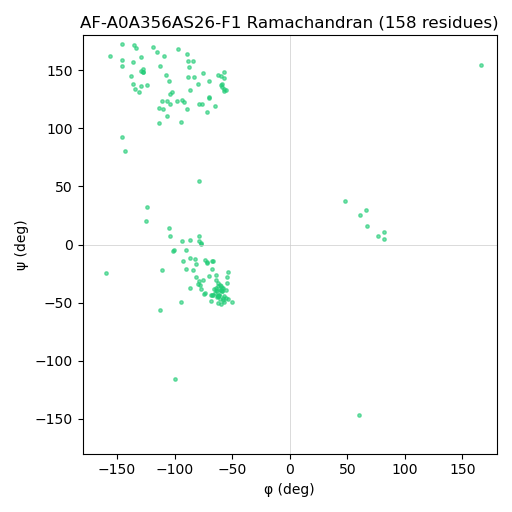 153 ? 7.015 -11.454 9.220 1.00 97.06 153 LEU A N 1
ATOM 1179 C CA . LEU A 1 153 ? 5.621 -11.888 9.310 1.00 97.06 153 LEU A CA 1
ATOM 1180 C C . LEU A 1 153 ? 5.325 -12.978 8.277 1.00 97.06 153 LEU A C 1
ATOM 1182 O O . LEU A 1 153 ? 5.929 -13.044 7.204 1.00 97.06 153 LEU A O 1
ATOM 1186 N N . LYS A 1 154 ? 4.346 -13.822 8.586 1.00 95.56 154 LYS A N 1
ATOM 1187 C CA . LYS A 1 154 ? 3.808 -14.842 7.684 1.00 95.56 154 LYS A CA 1
ATOM 1188 C C . LYS A 1 154 ? 2.380 -14.488 7.310 1.00 95.56 154 LYS A C 1
ATOM 1190 O O . LYS A 1 154 ? 1.655 -13.909 8.105 1.00 95.56 154 LYS A O 1
ATOM 1195 N N . VAL A 1 155 ? 1.927 -14.952 6.146 1.00 91.81 155 VAL A N 1
ATOM 1196 C CA . VAL A 1 155 ? 0.519 -14.804 5.728 1.00 91.81 155 VAL A CA 1
ATOM 1197 C C . VAL A 1 155 ? -0.447 -15.370 6.780 1.00 91.81 155 VAL A C 1
ATOM 1199 O O . VAL A 1 155 ? -1.513 -14.811 6.993 1.00 91.81 155 VAL A O 1
ATOM 1202 N N . SER A 1 156 ? -0.057 -16.433 7.493 1.00 94.75 156 SER A N 1
ATOM 1203 C CA . SER A 1 156 ? -0.843 -17.015 8.591 1.00 94.75 156 SER A CA 1
ATOM 1204 C C . SER A 1 156 ? -0.999 -16.114 9.821 1.00 94.75 156 SER A C 1
ATOM 1206 O O . SER A 1 156 ? -1.815 -16.426 10.681 1.00 94.75 156 SER A O 1
ATOM 1208 N N . ASP A 1 157 ? -0.202 -15.050 9.935 1.00 95.56 157 ASP A N 1
ATOM 1209 C CA . ASP A 1 157 ? -0.276 -14.085 11.035 1.00 95.56 157 ASP A CA 1
ATOM 1210 C C . ASP A 1 157 ? -1.297 -12.967 10.745 1.00 95.56 157 ASP A C 1
ATOM 1212 O O . ASP A 1 157 ? -1.626 -12.184 11.640 1.00 95.56 157 ASP A O 1
ATOM 1216 N N . ALA A 1 158 ? -1.783 -12.869 9.501 1.00 96.56 158 ALA A N 1
ATOM 1217 C CA . ALA A 1 158 ? -2.809 -11.911 9.114 1.00 96.56 158 ALA A CA 1
ATOM 1218 C C . ALA A 1 158 ? -4.172 -12.289 9.720 1.00 96.56 158 ALA A C 1
ATOM 1220 O O . ALA A 1 158 ? -4.552 -13.457 9.787 1.00 96.56 158 ALA A O 1
ATOM 1221 N N . LEU A 1 159 ? -4.912 -11.274 10.157 1.00 96.50 159 LEU A N 1
ATOM 1222 C CA . LEU A 1 159 ? -6.269 -11.377 10.693 1.00 96.50 159 LEU A CA 1
ATOM 1223 C C . LEU A 1 159 ? -7.336 -11.396 9.591 1.00 96.50 159 LEU A C 1
ATOM 1225 O O . LEU A 1 159 ? -8.453 -11.842 9.845 1.00 96.50 159 LEU A O 1
ATOM 1229 N N . ALA A 1 160 ? -6.991 -10.874 8.414 1.00 92.50 160 ALA A N 1
ATOM 1230 C CA . ALA A 1 160 ? -7.794 -10.815 7.198 1.00 92.50 160 ALA A CA 1
ATOM 1231 C C . ALA A 1 160 ? -6.866 -10.694 5.987 1.00 92.50 160 ALA A C 1
ATOM 1233 O O . ALA A 1 160 ? -5.796 -10.056 6.159 1.00 92.50 160 ALA A O 1
#

Radius of gyration: 17.04 Å; Cα contacts (8 Å, |Δi|>4): 247; chains: 1; bounding box: 44×31×43 Å

Foldseek 3Di:
DPDDDDDDDDLADQVQQVCVQVVVDVDDDDDDPLLVVVNCVVVVGDDDDPDDDDDWDWFKAFFQAQAPVRDAQQFEEEWEQDQQRQQVVVVVCVVVVQFDFAPPCPRRNDPVRTPGHPSNYHYHHDHQLCQLVCSHPGRIYTHTRVSCVVSVHDPVRGND

Solvent-accessible surface area (backbone atoms only — not comparable to full-atom values): 9625 Å² total; per-residue (Å²): 129,102,73,85,88,85,84,83,89,76,84,61,88,59,60,57,55,54,36,34,76,70,64,75,34,97,70,75,88,88,78,56,69,66,48,51,56,49,47,25,68,76,68,72,49,88,80,77,87,93,71,92,88,83,86,68,71,65,28,36,31,60,28,73,38,84,48,79,90,71,65,52,72,56,36,34,37,35,29,29,62,49,61,43,54,26,8,51,42,52,51,51,38,32,74,71,67,60,35,35,65,43,90,85,44,62,72,67,25,50,87,87,38,56,69,42,54,91,40,55,60,38,79,40,72,37,59,61,76,48,38,58,75,42,25,85,81,25,31,25,26,40,38,54,38,72,46,30,47,75,61,73,45,54,82,87,62,36,80,80

Secondary structure (DSSP, 8-state):
----------SSSSHHHHHHHTTS-S------HHHHHHHHHHHT--------------EEEESSS--GGGPPTT-EEEEE-SHHHHHHHHHHHHHTTS-EEPTT-GGG--GGGEEE-TT--EEEEE-GGGHHHHTTTSSEEEE-HHHHHHTT--GGGB--

Mean predicted aligned error: 2.88 Å